Protein AF-A0A661AQD8-F1 (afdb_monomer)

pLDDT: mean 91.58, std 7.06, range [56.22, 96.19]

Solvent-accessible surface area (backbone atoms only — not comparable to full-atom values): 3517 Å² total; per-residue (Å²): 110,69,67,62,53,51,51,52,53,30,49,53,30,35,46,51,70,34,64,52,70,59,63,60,42,49,75,39,78,79,58,17,50,55,51,47,50,52,56,73,70,50,72,63,45,82,57,72,49,100,77,44,69,40,71,81,79,81,112

Sequence (59 aa):
VFIPGLAVSVRRLHDIGKSGWFILISLIPFIGPIWLLVLMCTDSEPGENDYGPNPKEND

Secondary structure (DSSP, 8-state):
-HHHHHHHHHHHHHTTT--GGGGGGGGSTTHHHHHHHHHHHSPPPSSEETTEE-GGG--

Radius of gyration: 12.19 Å; Cα contacts (8 Å, |Δi|>4): 56; chains: 1; bounding box: 29×17×33 Å

Foldseek 3Di:
DVVVVLVVLQVLLVQAQHGSCLLCLCVPPPVSVVVSVVSSPDHGDAAAHPSGHNPVVVD

Structure (mmCIF, N/CA/C/O backbone):
data_AF-A0A661AQD8-F1
#
_entry.id   AF-A0A661AQD8-F1
#
loop_
_atom_site.group_PDB
_atom_site.id
_atom_site.type_symbol
_atom_site.label_atom_id
_atom_site.label_alt_id
_atom_site.label_comp_id
_atom_site.label_asym_id
_atom_site.label_entity_id
_atom_site.label_seq_id
_atom_site.pdbx_PDB_ins_code
_atom_site.Cartn_x
_atom_site.Cartn_y
_atom_site.Cartn_z
_atom_site.occupancy
_atom_site.B_iso_or_equiv
_atom_site.auth_seq_id
_atom_site.auth_comp_id
_atom_site.auth_asym_id
_atom_site.auth_atom_id
_atom_site.pdbx_PDB_model_num
ATOM 1 N N . VAL A 1 1 ? 14.332 5.720 7.333 1.00 71.62 1 VAL A N 1
ATOM 2 C CA . VAL A 1 1 ? 13.390 6.175 6.278 1.00 71.62 1 VAL A CA 1
ATOM 3 C C . VAL A 1 1 ? 12.816 5.013 5.472 1.00 71.62 1 VAL A C 1
ATOM 5 O O . VAL A 1 1 ? 11.603 4.900 5.418 1.00 71.62 1 VAL A O 1
ATOM 8 N N . PHE A 1 2 ? 13.636 4.112 4.916 1.00 84.75 2 PHE A N 1
ATOM 9 C CA . PHE A 1 2 ? 13.140 3.011 4.072 1.00 84.75 2 PHE A CA 1
ATOM 10 C C . PHE A 1 2 ? 12.227 2.007 4.806 1.00 84.75 2 PHE A C 1
ATOM 12 O O . PHE A 1 2 ? 11.097 1.784 4.389 1.00 84.75 2 PHE A O 1
ATOM 19 N N . ILE A 1 3 ? 12.676 1.478 5.951 1.00 92.25 3 ILE A N 1
ATOM 20 C CA . ILE A 1 3 ? 11.898 0.532 6.770 1.00 92.25 3 ILE A CA 1
ATOM 21 C C . ILE A 1 3 ? 10.552 1.109 7.249 1.00 92.25 3 ILE A C 1
ATOM 23 O O . ILE A 1 3 ? 9.534 0.459 7.021 1.00 92.25 3 ILE A O 1
ATOM 27 N N . PRO A 1 4 ? 10.484 2.318 7.854 1.00 92.88 4 PRO A N 1
ATOM 28 C CA . PRO A 1 4 ? 9.195 2.873 8.263 1.00 92.88 4 PRO A CA 1
ATOM 29 C C . PRO A 1 4 ? 8.277 3.189 7.072 1.00 92.88 4 PRO A C 1
ATOM 31 O O . PRO A 1 4 ? 7.075 2.981 7.182 1.00 92.88 4 PRO A O 1
ATOM 34 N N . GLY A 1 5 ? 8.815 3.617 5.921 1.00 92.75 5 GLY A N 1
ATOM 35 C CA . GLY A 1 5 ? 8.009 3.844 4.714 1.00 92.75 5 GLY A CA 1
ATOM 36 C C . GLY A 1 5 ? 7.380 2.558 4.165 1.00 92.75 5 GLY A C 1
ATOM 37 O O . GLY A 1 5 ? 6.189 2.533 3.847 1.00 92.75 5 GLY A O 1
ATOM 38 N N . LEU A 1 6 ? 8.153 1.468 4.126 1.00 93.25 6 LEU A N 1
ATOM 39 C CA . LEU A 1 6 ? 7.651 0.147 3.746 1.00 93.25 6 LEU A CA 1
ATOM 40 C C . LEU A 1 6 ? 6.580 -0.338 4.734 1.00 93.25 6 LEU A C 1
ATOM 42 O O . LEU A 1 6 ? 5.513 -0.772 4.312 1.00 93.25 6 LEU A O 1
ATOM 46 N N . ALA A 1 7 ? 6.832 -0.209 6.040 1.00 95.06 7 ALA A N 1
ATOM 47 C CA . ALA A 1 7 ? 5.906 -0.645 7.082 1.00 95.06 7 ALA A CA 1
ATOM 48 C C . ALA A 1 7 ? 4.548 0.076 7.003 1.00 95.06 7 ALA A C 1
ATOM 50 O O . ALA A 1 7 ? 3.505 -0.568 7.100 1.00 95.06 7 ALA A O 1
ATOM 51 N N . VAL A 1 8 ? 4.546 1.396 6.777 1.00 95.12 8 VAL A N 1
ATOM 52 C CA . VAL A 1 8 ? 3.306 2.171 6.601 1.00 95.12 8 VAL A CA 1
ATOM 53 C C . VAL A 1 8 ? 2.570 1.759 5.326 1.00 95.12 8 VAL A C 1
ATOM 55 O O . VAL A 1 8 ? 1.350 1.628 5.35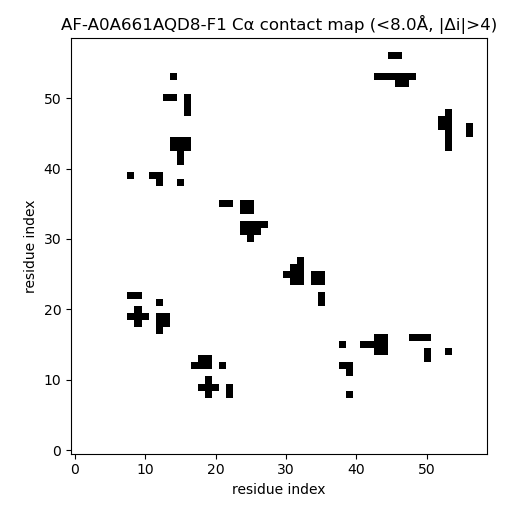1 1.00 95.12 8 VAL A O 1
ATOM 58 N N . SER A 1 9 ? 3.290 1.495 4.233 1.00 94.81 9 SER A N 1
ATOM 59 C CA . SER A 1 9 ? 2.682 1.048 2.971 1.00 94.81 9 SER A CA 1
ATOM 60 C C . SER A 1 9 ? 2.013 -0.324 3.112 1.00 94.81 9 SER A C 1
ATOM 62 O O . SER A 1 9 ? 0.903 -0.523 2.627 1.00 94.81 9 SER A O 1
ATOM 64 N N . VAL A 1 10 ? 2.649 -1.257 3.831 1.00 95.88 10 VAL A N 1
ATOM 65 C CA . VAL A 1 10 ? 2.064 -2.572 4.136 1.00 95.88 10 VAL A CA 1
ATOM 66 C C . VAL A 1 10 ? 0.820 -2.424 5.011 1.00 95.88 10 VAL A C 1
ATOM 68 O O . VAL A 1 10 ? -0.203 -3.022 4.695 1.00 95.88 10 VAL A O 1
ATOM 71 N N . ARG A 1 11 ? 0.869 -1.586 6.057 1.00 94.62 11 ARG A N 1
ATOM 72 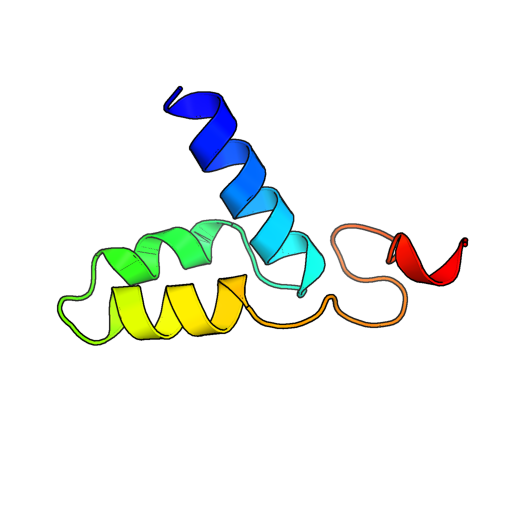C CA . ARG A 1 11 ? -0.308 -1.306 6.894 1.00 94.62 11 ARG A CA 1
ATOM 73 C C . ARG A 1 11 ? -1.460 -0.736 6.069 1.00 94.62 11 ARG A C 1
ATOM 75 O O . ARG A 1 11 ? -2.569 -1.232 6.175 1.00 94.62 11 ARG A O 1
ATOM 82 N N . ARG A 1 12 ? -1.193 0.226 5.182 1.00 95.06 12 ARG A N 1
ATOM 83 C CA . ARG A 1 12 ? -2.225 0.798 4.306 1.00 95.06 12 ARG A CA 1
ATOM 84 C C . ARG A 1 12 ? -2.887 -0.220 3.385 1.00 95.06 12 ARG A C 1
ATOM 86 O O . ARG A 1 12 ? -4.079 -0.101 3.131 1.00 95.06 12 ARG A O 1
ATOM 93 N N . LEU A 1 13 ? -2.138 -1.208 2.896 1.00 96.19 13 LEU A N 1
ATOM 94 C CA . LEU A 1 13 ? -2.709 -2.309 2.120 1.00 96.19 13 LEU A CA 1
ATOM 95 C C . LEU A 1 13 ? -3.558 -3.238 2.995 1.00 96.19 13 LEU A C 1
ATOM 97 O O . LEU A 1 13 ? -4.644 -3.633 2.580 1.00 96.19 13 LEU A O 1
ATOM 101 N N . HIS A 1 14 ? -3.107 -3.534 4.212 1.00 95.56 14 HIS A N 1
ATOM 102 C CA . HIS A 1 14 ? -3.869 -4.342 5.165 1.00 95.56 14 HIS A CA 1
ATOM 103 C C . HIS A 1 14 ? -5.188 -3.669 5.566 1.00 95.56 14 HIS A C 1
ATOM 105 O O . HIS A 1 14 ? -6.215 -4.334 5.651 1.00 95.56 14 HIS A O 1
ATOM 111 N N . ASP A 1 15 ? -5.187 -2.345 5.723 1.00 93.50 15 ASP A N 1
ATOM 112 C CA . ASP A 1 15 ? -6.387 -1.573 6.055 1.00 93.50 15 ASP A CA 1
ATOM 113 C C . ASP A 1 15 ? -7.493 -1.699 4.977 1.00 93.50 15 ASP A C 1
ATOM 115 O O . ASP A 1 15 ? -8.662 -1.468 5.271 1.00 93.50 15 ASP A O 1
ATOM 119 N N . ILE A 1 16 ? -7.150 -2.077 3.736 1.00 94.69 16 ILE A N 1
ATOM 120 C CA . ILE A 1 16 ? -8.093 -2.329 2.625 1.00 94.69 16 ILE A CA 1
ATOM 121 C C . ILE A 1 16 ? -8.235 -3.827 2.277 1.00 94.69 16 ILE A C 1
ATOM 123 O O . ILE A 1 16 ? -8.589 -4.166 1.143 1.00 94.69 16 ILE A O 1
ATOM 127 N N . GLY A 1 17 ? -7.849 -4.725 3.190 1.00 94.25 17 GLY A N 1
ATOM 128 C CA . GLY A 1 17 ? -7.964 -6.179 3.011 1.00 94.25 17 GLY A CA 1
ATOM 129 C C . GLY A 1 17 ? -6.976 -6.782 2.004 1.00 94.25 17 GLY A C 1
ATOM 130 O O . GLY A 1 17 ? -7.151 -7.907 1.537 1.00 94.25 17 GLY A O 1
ATOM 131 N N . LYS A 1 18 ? -5.921 -6.054 1.619 1.00 94.94 18 LYS A N 1
ATOM 132 C CA . LYS A 1 18 ? -4.920 -6.508 0.638 1.00 94.94 18 LYS A CA 1
ATOM 133 C C . LYS A 1 18 ? -3.629 -6.914 1.331 1.00 94.94 18 LYS A C 1
ATOM 135 O O . LYS A 1 18 ? -3.125 -6.214 2.198 1.00 94.94 18 LYS A O 1
ATOM 140 N N . SER A 1 19 ? -3.005 -7.987 0.853 1.00 95.62 19 SER A N 1
ATOM 141 C CA . SER A 1 19 ? -1.676 -8.384 1.323 1.00 95.62 19 SER A CA 1
ATOM 142 C C . SER A 1 19 ? -0.611 -7.317 1.036 1.00 95.62 19 SER A C 1
ATOM 144 O O . SER A 1 19 ? -0.590 -6.724 -0.044 1.00 95.62 19 SER A O 1
ATOM 146 N N . GLY A 1 20 ? 0.355 -7.146 1.946 1.00 93.69 20 GLY A N 1
ATOM 147 C CA . GLY A 1 20 ? 1.529 -6.288 1.732 1.00 93.69 20 GLY A CA 1
ATOM 148 C C . GLY A 1 20 ? 2.337 -6.605 0.462 1.00 93.69 20 GLY A C 1
ATOM 149 O O . GLY A 1 20 ? 3.028 -5.733 -0.065 1.00 93.69 20 GLY A O 1
ATOM 150 N N . TRP A 1 21 ? 2.204 -7.814 -0.095 1.00 95.25 21 TRP A N 1
ATOM 151 C CA . TRP A 1 21 ? 2.815 -8.189 -1.374 1.00 95.25 21 TRP A CA 1
ATOM 152 C C . TRP A 1 21 ? 2.326 -7.355 -2.566 1.00 95.25 21 TRP A C 1
ATOM 154 O O . TRP A 1 21 ? 3.038 -7.258 -3.565 1.00 95.25 21 TRP A O 1
ATOM 164 N N . PHE A 1 22 ? 1.171 -6.686 -2.465 1.00 94.81 22 PHE A N 1
ATOM 165 C CA . PHE A 1 22 ? 0.669 -5.790 -3.513 1.00 94.81 22 PHE A CA 1
ATOM 166 C C . PHE A 1 22 ? 1.608 -4.604 -3.793 1.00 94.81 22 PHE A C 1
ATOM 168 O O . PHE A 1 22 ? 1.555 -4.047 -4.888 1.00 94.81 22 PHE A O 1
ATOM 175 N N . ILE A 1 23 ? 2.535 -4.270 -2.883 1.00 94.19 23 ILE A N 1
ATOM 176 C CA . ILE A 1 23 ? 3.611 -3.296 -3.147 1.00 94.19 23 ILE A CA 1
ATOM 177 C C . ILE A 1 23 ? 4.427 -3.690 -4.385 1.00 94.19 23 ILE A C 1
ATOM 179 O O . ILE A 1 23 ? 4.827 -2.815 -5.155 1.00 94.19 23 ILE A O 1
ATOM 183 N N . LEU A 1 24 ? 4.637 -4.989 -4.628 1.00 94.62 24 LEU A N 1
ATOM 184 C CA . LEU A 1 24 ? 5.412 -5.474 -5.773 1.00 94.62 24 LEU A CA 1
ATOM 185 C C . LEU A 1 24 ? 4.775 -5.138 -7.126 1.00 94.62 24 LEU A C 1
ATOM 187 O O . LEU A 1 24 ? 5.473 -5.148 -8.135 1.00 94.62 24 LEU A O 1
ATOM 191 N N . ILE A 1 25 ? 3.487 -4.781 -7.167 1.00 94.00 25 ILE A N 1
ATOM 192 C CA . ILE A 1 25 ? 2.830 -4.325 -8.399 1.00 94.00 25 ILE A CA 1
ATOM 193 C C . ILE A 1 25 ? 3.516 -3.070 -8.947 1.00 94.00 25 ILE A C 1
ATOM 195 O O . ILE A 1 25 ? 3.569 -2.898 -10.160 1.00 94.00 25 ILE A O 1
ATOM 199 N N . SER A 1 26 ? 4.133 -2.246 -8.093 1.00 92.56 26 SER A N 1
ATOM 200 C CA . SER A 1 26 ? 4.942 -1.096 -8.525 1.00 92.56 26 SER A CA 1
ATOM 201 C C . SER A 1 26 ? 6.123 -1.456 -9.438 1.00 92.56 26 SER A C 1
ATOM 203 O O . SER A 1 26 ? 6.616 -0.577 -10.142 1.00 92.56 26 SER A O 1
ATOM 205 N N . LEU A 1 27 ? 6.553 -2.725 -9.476 1.00 94.25 27 LEU A N 1
ATOM 206 C CA . LEU A 1 27 ? 7.591 -3.211 -10.392 1.00 94.25 27 LEU A CA 1
ATOM 207 C C . LEU A 1 27 ? 7.097 -3.332 -11.843 1.00 94.25 27 LEU A C 1
ATOM 209 O O . LEU A 1 27 ? 7.914 -3.433 -12.757 1.00 94.25 27 LEU A O 1
ATOM 213 N N . ILE A 1 28 ? 5.779 -3.313 -12.072 1.00 94.81 28 ILE A N 1
ATOM 214 C CA . ILE A 1 28 ? 5.190 -3.292 -13.413 1.00 94.81 28 ILE A CA 1
ATOM 215 C C . ILE A 1 28 ? 5.242 -1.849 -13.940 1.00 94.81 28 ILE A C 1
ATOM 217 O O . ILE A 1 28 ? 4.596 -0.969 -13.363 1.00 94.81 28 ILE A O 1
ATOM 221 N N . PRO A 1 29 ? 5.962 -1.567 -15.039 1.00 92.69 29 PRO A N 1
ATOM 222 C CA . PRO A 1 29 ? 6.102 -0.206 -15.540 1.00 92.69 29 PRO A CA 1
ATOM 223 C C . PRO A 1 29 ? 4.752 0.377 -15.978 1.00 92.69 29 PRO A C 1
ATOM 225 O O . PRO A 1 29 ? 3.893 -0.326 -16.512 1.00 92.69 29 PRO A O 1
ATOM 228 N N . PHE A 1 30 ? 4.591 1.686 -15.766 1.00 92.56 30 PHE A N 1
ATOM 229 C CA . PHE A 1 30 ? 3.397 2.495 -16.058 1.00 92.56 30 PHE A CA 1
ATOM 230 C C . PHE A 1 30 ? 2.145 2.121 -15.253 1.00 92.56 30 PHE A C 1
ATOM 232 O O . PHE A 1 30 ? 1.664 2.930 -14.465 1.00 92.56 30 PHE A O 1
ATOM 239 N N . ILE A 1 31 ? 1.625 0.907 -15.418 1.00 95.00 31 ILE A N 1
ATOM 240 C CA . ILE A 1 31 ? 0.354 0.473 -14.819 1.00 95.00 31 ILE A CA 1
ATOM 241 C C . ILE A 1 31 ? 0.515 0.208 -13.319 1.00 95.00 31 ILE A C 1
ATOM 243 O O . ILE A 1 31 ? -0.381 0.518 -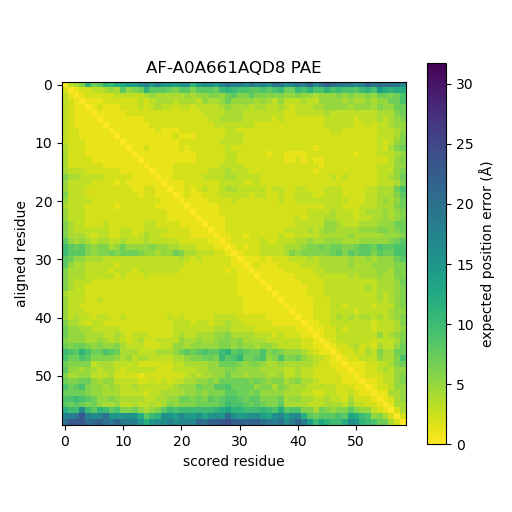12.536 1.00 95.00 31 ILE A O 1
ATOM 247 N N . GLY A 1 32 ? 1.665 -0.327 -12.908 1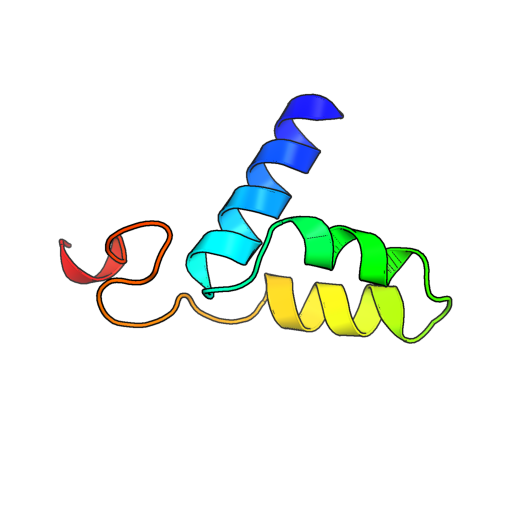.00 95.00 32 GLY A N 1
ATOM 248 C CA . GLY A 1 32 ? 1.925 -0.718 -11.529 1.00 95.00 32 GLY A CA 1
ATOM 249 C C . GLY A 1 32 ? 1.807 0.428 -10.522 1.00 95.00 32 GLY A C 1
ATOM 250 O O . GLY A 1 32 ? 1.009 0.332 -9.588 1.00 95.00 32 GLY A O 1
ATOM 251 N N . PRO A 1 33 ? 2.546 1.537 -10.712 1.00 94.81 33 PRO A N 1
ATOM 252 C CA . PRO A 1 33 ? 2.441 2.715 -9.856 1.00 94.81 33 PRO A CA 1
ATOM 253 C C . PRO A 1 33 ? 1.042 3.335 -9.833 1.00 94.81 33 PRO A C 1
ATOM 255 O O . PRO A 1 33 ? 0.591 3.749 -8.770 1.00 94.81 33 PRO A O 1
ATOM 258 N N . ILE A 1 34 ? 0.339 3.372 -10.973 1.00 95.69 34 ILE A N 1
ATOM 259 C CA . ILE A 1 34 ? -1.035 3.897 -11.048 1.00 95.69 34 ILE A CA 1
ATOM 260 C C . ILE A 1 34 ? -1.972 3.030 -10.206 1.00 95.69 34 ILE A C 1
ATOM 262 O O . ILE A 1 34 ? -2.742 3.546 -9.402 1.00 95.69 34 ILE A O 1
ATOM 266 N N . TRP A 1 35 ? -1.879 1.709 -10.347 1.00 95.75 35 TRP A N 1
ATOM 267 C CA . TRP A 1 35 ? -2.677 0.779 -9.557 1.00 95.75 35 TRP A CA 1
ATOM 268 C C . TRP A 1 35 ? -2.369 0.883 -8.062 1.00 95.75 35 TRP A C 1
ATOM 270 O O . TRP A 1 35 ? -3.284 0.947 -7.244 1.00 95.75 35 TRP A O 1
ATOM 280 N N . LEU A 1 36 ? -1.088 0.955 -7.694 1.00 95.06 36 LEU A N 1
ATOM 281 C CA . LEU A 1 36 ? -0.691 1.112 -6.299 1.00 95.06 3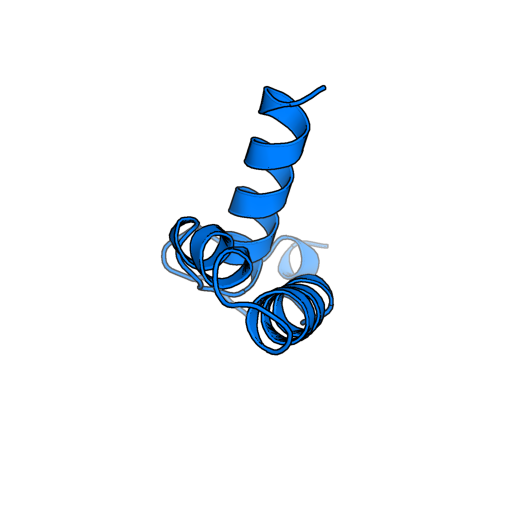6 LEU A CA 1
ATOM 282 C C . LEU A 1 36 ? -1.190 2.446 -5.725 1.00 95.06 36 LEU A C 1
ATOM 284 O O . LEU A 1 36 ? -1.660 2.467 -4.595 1.00 95.06 36 LEU A O 1
ATOM 288 N N . LEU A 1 37 ? -1.165 3.534 -6.501 1.00 95.19 37 LEU A N 1
ATOM 289 C CA . LEU A 1 37 ? -1.744 4.820 -6.103 1.00 95.19 37 LEU A CA 1
ATOM 290 C C . LEU A 1 37 ? -3.244 4.688 -5.807 1.00 95.19 37 LEU A C 1
ATOM 292 O O . LEU A 1 37 ? -3.698 5.151 -4.765 1.00 95.19 37 LEU A O 1
ATOM 296 N N . VAL A 1 38 ? -3.997 4.014 -6.685 1.00 95.69 38 VAL A N 1
ATOM 297 C CA . VAL A 1 38 ? -5.428 3.749 -6.471 1.00 95.69 38 VAL A CA 1
ATOM 298 C C . VAL A 1 38 ? -5.641 2.997 -5.158 1.00 95.69 38 VAL A C 1
ATOM 300 O O . VAL A 1 38 ? -6.462 3.421 -4.349 1.00 95.69 38 VAL A O 1
ATOM 303 N N . LEU A 1 39 ? -4.865 1.940 -4.895 1.00 95.00 39 LEU A N 1
ATOM 304 C CA . LEU A 1 39 ? -4.944 1.194 -3.634 1.00 95.00 39 LEU A CA 1
ATOM 305 C C . LEU A 1 39 ? -4.628 2.079 -2.420 1.00 95.00 39 LEU A C 1
ATOM 307 O O . LEU A 1 39 ? -5.348 2.041 -1.430 1.00 95.00 39 LEU A O 1
ATOM 311 N N . MET A 1 40 ? -3.595 2.916 -2.502 1.00 94.75 40 MET A N 1
ATOM 312 C CA . MET A 1 40 ? -3.190 3.798 -1.401 1.00 94.75 40 MET A CA 1
ATOM 313 C C . MET A 1 40 ? -4.225 4.890 -1.092 1.00 94.75 40 MET A C 1
ATOM 315 O O . MET A 1 40 ? -4.301 5.341 0.050 1.00 94.75 40 MET A O 1
ATOM 319 N N . CYS A 1 41 ? -5.017 5.300 -2.085 1.00 95.25 41 CYS A N 1
ATOM 320 C CA . CYS A 1 41 ? -6.110 6.263 -1.939 1.00 95.25 41 CYS A CA 1
ATOM 321 C C . CYS A 1 41 ? -7.479 5.615 -1.671 1.00 95.25 41 CYS A C 1
ATOM 323 O O . CYS A 1 41 ? -8.454 6.336 -1.471 1.00 95.25 41 CYS A O 1
ATOM 325 N N . THR A 1 42 ? -7.571 4.283 -1.692 1.00 95.06 42 THR A N 1
ATOM 326 C CA . THR A 1 42 ? -8.814 3.564 -1.392 1.00 95.06 42 THR A CA 1
ATOM 327 C C . THR A 1 42 ? -9.104 3.648 0.104 1.00 95.06 42 THR A C 1
ATOM 329 O O . THR A 1 42 ? -8.189 3.558 0.930 1.00 95.06 42 THR A O 1
ATOM 332 N N . ASP A 1 43 ? -10.378 3.843 0.446 1.00 93.44 43 ASP A N 1
ATOM 333 C CA . ASP A 1 43 ? -10.796 3.871 1.842 1.00 93.44 43 ASP A CA 1
ATOM 334 C C . ASP A 1 43 ? -10.682 2.482 2.485 1.00 93.44 43 ASP A C 1
ATOM 336 O O . ASP A 1 43 ? -10.761 1.466 1.794 1.00 93.44 43 ASP A O 1
ATOM 340 N N . SER A 1 44 ? -10.460 2.447 3.798 1.00 91.00 44 SER A N 1
ATOM 341 C CA . SER A 1 44 ? -10.341 1.203 4.563 1.00 91.00 44 SER A CA 1
ATOM 342 C C . SER A 1 44 ? -11.609 0.349 4.447 1.00 91.00 44 SER A C 1
ATOM 344 O O . SER A 1 44 ? -12.717 0.880 4.359 1.00 91.00 44 SER A O 1
ATOM 346 N N . GLU A 1 45 ? -11.447 -0.973 4.465 1.00 91.56 45 GLU A N 1
ATOM 347 C CA . GLU A 1 45 ? -12.568 -1.915 4.404 1.00 91.56 45 GLU A CA 1
ATOM 348 C C . GLU A 1 45 ? -13.450 -1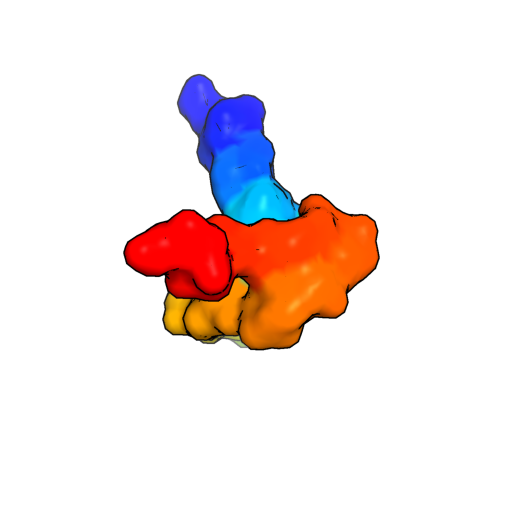.775 5.660 1.00 91.56 45 GLU A C 1
ATOM 350 O O . GLU A 1 45 ? -12.906 -1.659 6.762 1.00 91.56 45 GLU A O 1
ATOM 355 N N . PRO A 1 46 ? -14.789 -1.712 5.535 1.00 89.62 46 PRO A N 1
ATOM 356 C CA . PRO A 1 46 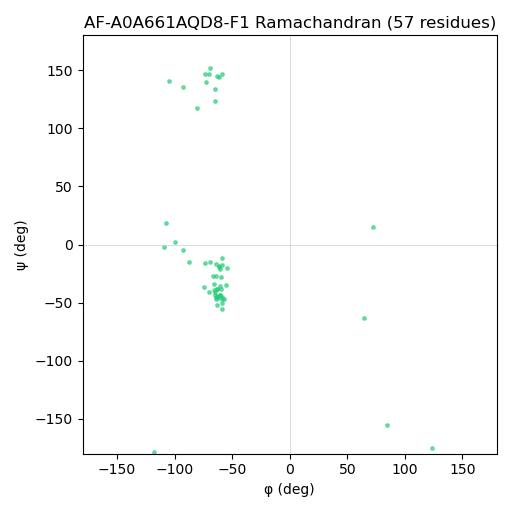? -15.670 -1.686 6.699 1.00 89.62 46 PRO A CA 1
ATOM 357 C C . PRO A 1 46 ? -15.673 -3.051 7.405 1.00 89.62 46 PRO A C 1
ATOM 359 O O . PRO A 1 46 ? -15.606 -4.094 6.755 1.00 89.62 46 PRO A O 1
ATOM 362 N N . GLY A 1 47 ? -15.808 -3.043 8.725 1.00 87.44 47 GLY A N 1
ATOM 363 C CA . GLY A 1 47 ? -15.833 -4.216 9.586 1.00 87.44 47 GLY A CA 1
ATOM 364 C C . GLY A 1 47 ? -14.452 -4.729 9.991 1.00 87.44 47 GLY A C 1
ATOM 365 O O . GLY A 1 47 ? -13.456 -4.001 10.042 1.00 87.44 47 GLY A O 1
ATOM 366 N N . GLU A 1 48 ? -14.410 -6.023 10.306 1.00 89.44 48 GLU A N 1
ATOM 367 C CA . GLU A 1 48 ? -13.176 -6.774 10.524 1.00 89.44 48 GLU A CA 1
ATOM 368 C C . GLU A 1 48 ? -12.723 -7.447 9.229 1.00 89.44 48 GLU A C 1
ATOM 370 O O . GLU A 1 48 ? -13.516 -8.089 8.537 1.00 89.44 48 GLU A O 1
ATOM 375 N N . ASN A 1 49 ? -11.427 -7.348 8.941 1.00 92.38 49 ASN A N 1
ATOM 376 C CA . ASN A 1 49 ? -10.768 -8.140 7.908 1.00 92.38 49 ASN A CA 1
ATOM 377 C C . ASN A 1 49 ? -9.681 -9.038 8.523 1.00 92.38 49 ASN A C 1
ATOM 379 O O . ASN A 1 49 ? -9.449 -9.027 9.734 1.00 92.38 49 ASN A O 1
ATOM 383 N N . ASP A 1 50 ? -8.971 -9.798 7.686 1.00 92.50 50 ASP A N 1
ATOM 384 C CA . ASP A 1 50 ? -7.897 -10.715 8.110 1.00 92.50 50 ASP A CA 1
ATOM 385 C C . ASP A 1 50 ? -6.736 -10.030 8.868 1.00 92.50 50 ASP A C 1
ATOM 387 O O . ASP A 1 50 ? -5.872 -10.700 9.440 1.00 92.50 50 ASP A O 1
ATOM 391 N N . TYR A 1 51 ? -6.690 -8.696 8.868 1.00 92.19 51 TYR A N 1
ATOM 392 C CA . TYR A 1 51 ? -5.668 -7.876 9.509 1.00 92.19 51 TYR A CA 1
ATOM 393 C C . TYR A 1 51 ? -6.168 -7.124 10.752 1.00 92.19 51 TYR A C 1
ATOM 395 O O . TYR A 1 51 ? -5.357 -6.473 11.418 1.00 92.19 51 TYR A O 1
ATOM 403 N N . GLY A 1 52 ?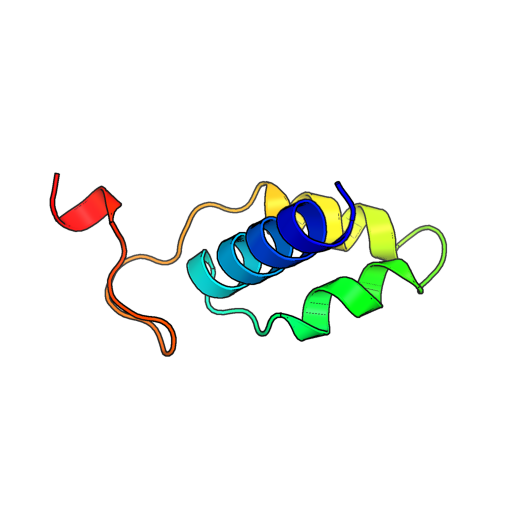 -7.454 -7.246 11.095 1.00 89.88 52 GLY A N 1
ATOM 404 C CA . GLY A 1 52 ? -8.069 -6.676 12.293 1.00 89.88 52 GLY A CA 1
ATOM 405 C C . GLY A 1 52 ? -9.271 -5.765 12.010 1.00 89.88 52 GLY A C 1
ATOM 406 O O . GLY A 1 52 ? -9.711 -5.640 10.866 1.00 89.88 52 GLY A O 1
ATOM 407 N N . PRO A 1 53 ? -9.823 -5.132 13.060 1.00 90.12 53 PRO A N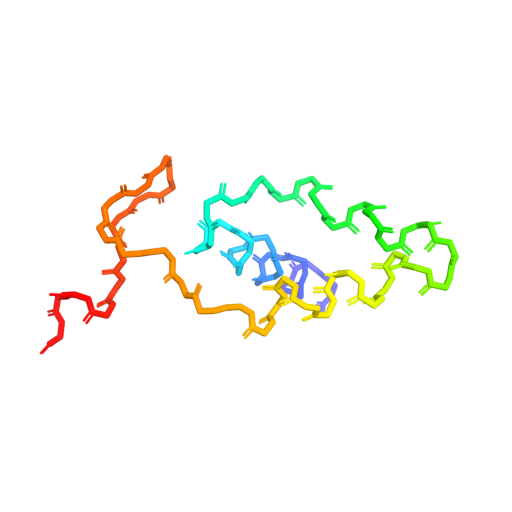 1
ATOM 408 C CA . PRO A 1 53 ? -10.957 -4.220 12.939 1.00 90.12 53 PRO A CA 1
ATOM 409 C C . PRO A 1 53 ? -10.561 -2.875 12.328 1.00 90.12 53 PRO A C 1
ATOM 411 O O . PRO A 1 53 ? -9.477 -2.344 12.595 1.00 90.12 53 PRO A O 1
ATOM 414 N N . ASN A 1 54 ? -11.480 -2.276 11.568 1.00 90.19 54 ASN A N 1
ATOM 415 C CA . ASN A 1 54 ? -11.327 -0.913 11.078 1.00 90.19 54 ASN A CA 1
ATOM 416 C C . ASN A 1 54 ? -11.327 0.089 12.253 1.00 90.19 54 ASN A C 1
ATOM 418 O O . ASN A 1 54 ? -12.287 0.144 13.026 1.00 90.19 54 ASN A O 1
ATOM 422 N N . PRO A 1 55 ? -10.284 0.929 12.402 1.00 85.12 55 PRO A N 1
ATOM 423 C CA . PRO A 1 55 ? -10.213 1.885 13.503 1.00 85.12 55 PRO A CA 1
ATOM 424 C C . PRO A 1 55 ? -11.322 2.943 13.457 1.00 85.12 55 PRO A C 1
ATOM 426 O O . PRO A 1 55 ? -11.733 3.410 14.510 1.00 85.12 55 PRO A O 1
ATOM 429 N N . LYS A 1 56 ? -11.851 3.275 12.272 1.00 85.94 56 LYS A N 1
ATOM 430 C CA . LYS A 1 56 ? -12.905 4.290 12.104 1.00 85.94 56 LYS A CA 1
ATOM 431 C C . LYS A 1 56 ? -14.264 3.869 12.661 1.00 85.94 56 LYS A C 1
ATOM 433 O O . LYS A 1 56 ? -15.153 4.703 12.755 1.00 85.94 56 LYS A O 1
ATOM 438 N N . GLU A 1 57 ? -14.454 2.585 12.952 1.00 81.38 57 GLU A N 1
ATOM 439 C CA . GLU A 1 57 ? -15.718 2.071 13.495 1.00 81.38 57 GLU A CA 1
ATOM 440 C C . GLU A 1 57 ? -15.778 2.137 15.022 1.00 81.38 57 GLU A C 1
ATOM 442 O O . GLU A 1 57 ? -16.853 1.999 15.598 1.00 81.38 57 GLU A O 1
ATOM 447 N N . ASN A 1 58 ? -14.632 2.344 15.673 1.00 66.38 58 ASN A N 1
ATOM 448 C CA . ASN A 1 58 ? -14.525 2.433 17.128 1.00 66.38 58 ASN A CA 1
ATOM 449 C C . ASN A 1 58 ? -14.447 3.888 17.641 1.00 66.38 58 ASN A C 1
ATOM 451 O O . ASN A 1 58 ? -14.307 4.077 18.851 1.00 66.38 58 ASN A O 1
ATOM 455 N N . ASP A 1 59 ? -14.529 4.878 16.743 1.00 56.22 59 ASP A N 1
ATOM 456 C CA . ASP A 1 59 ? -14.567 6.326 17.022 1.00 56.22 59 ASP A CA 1
ATOM 457 C C . ASP A 1 59 ? -16.010 6.868 16.953 1.00 56.22 59 ASP A C 1
ATOM 459 O O . ASP A 1 59 ? -16.356 7.744 17.783 1.00 56.22 59 ASP A O 1
#

Mean predicted aligned error: 3.82 Å